Protein AF-A0A8X6JAI7-F1 (afdb_monomer_lite)

Sequence (128 aa):
MRALETLNVTTSNYAAMLYPVVEYCLPKEVLKAWDRQRLNRQVPEDLPLEKEKVLENLMTFLRHEVEGERHCTLAENGFGSRTKRTESHKKVQRDELTATTLVANTYVGKISCIFCDRPHSSQACQKM

Structure (mmCIF, N/CA/C/O backbone):
data_AF-A0A8X6JAI7-F1
#
_entry.id   AF-A0A8X6JAI7-F1
#
loop_
_atom_site.group_PDB
_atom_site.id
_atom_site.type_symbol
_atom_site.label_atom_id
_atom_site.label_alt_id
_atom_site.label_comp_id
_atom_site.label_asym_id
_atom_site.label_entity_id
_atom_site.label_seq_id
_atom_site.pdbx_PDB_ins_code
_atom_site.Cartn_x
_atom_site.Cartn_y
_atom_site.Cartn_z
_atom_site.occupancy
_atom_site.B_iso_or_equiv
_atom_site.auth_seq_id
_atom_site.auth_comp_id
_atom_site.auth_asym_id
_atom_site.auth_atom_id
_atom_site.pdbx_PDB_model_num
ATOM 1 N N . MET A 1 1 ? 19.298 -15.532 -8.553 1.00 59.47 1 MET A N 1
ATOM 2 C CA . MET A 1 1 ? 19.243 -14.993 -7.176 1.00 59.47 1 MET A CA 1
ATOM 3 C C . MET A 1 1 ? 20.576 -14.460 -6.643 1.00 59.47 1 MET A C 1
ATOM 5 O O . MET A 1 1 ? 20.523 -13.575 -5.803 1.00 59.47 1 MET A O 1
ATOM 9 N N . ARG A 1 2 ? 21.739 -14.832 -7.212 1.00 67.69 2 ARG A N 1
ATOM 10 C CA . ARG A 1 2 ? 23.075 -14.329 -6.802 1.00 67.69 2 ARG A CA 1
ATOM 11 C C . ARG A 1 2 ? 23.209 -12.801 -6.613 1.00 67.69 2 ARG A C 1
ATOM 13 O O . ARG A 1 2 ? 23.895 -12.354 -5.702 1.00 67.69 2 ARG A O 1
ATOM 20 N N . ALA A 1 3 ? 22.539 -11.987 -7.437 1.00 73.25 3 ALA A N 1
ATOM 21 C CA . ALA A 1 3 ? 22.578 -10.522 -7.309 1.00 73.25 3 ALA A CA 1
ATOM 22 C C . ALA A 1 3 ? 21.898 -10.001 -6.026 1.00 73.25 3 ALA A C 1
ATOM 24 O O . ALA A 1 3 ? 22.364 -9.035 -5.433 1.00 73.25 3 ALA A O 1
ATOM 25 N N . LEU A 1 4 ? 20.826 -10.656 -5.572 1.00 71.25 4 LEU A N 1
ATOM 26 C CA . LEU A 1 4 ? 20.097 -10.276 -4.356 1.00 71.25 4 LEU A CA 1
ATOM 27 C C . LEU A 1 4 ? 20.791 -10.789 -3.092 1.00 71.25 4 LEU A C 1
ATOM 29 O O . LEU A 1 4 ? 20.832 -10.088 -2.087 1.00 71.25 4 LEU A O 1
ATOM 33 N N . GLU A 1 5 ? 21.417 -11.963 -3.180 1.00 70.94 5 GLU A N 1
ATOM 34 C CA . GLU A 1 5 ? 22.298 -12.501 -2.136 1.00 70.94 5 GLU A CA 1
ATOM 35 C C . GLU A 1 5 ? 23.482 -11.553 -1.860 1.00 70.94 5 GLU A C 1
ATOM 37 O O . GLU A 1 5 ? 23.862 -11.362 -0.711 1.00 70.94 5 GLU A O 1
ATOM 42 N N . THR A 1 6 ? 24.000 -10.873 -2.892 1.00 79.50 6 THR A N 1
ATOM 43 C CA . THR A 1 6 ? 25.072 -9.861 -2.757 1.00 79.50 6 THR A CA 1
ATOM 44 C C . THR A 1 6 ? 24.613 -8.610 -1.994 1.00 79.50 6 THR A C 1
ATOM 46 O O . THR A 1 6 ? 25.409 -7.969 -1.315 1.00 79.50 6 THR A O 1
ATOM 49 N N . LEU A 1 7 ? 23.321 -8.274 -2.070 1.00 77.94 7 LEU A N 1
ATOM 50 C CA . LEU A 1 7 ? 22.696 -7.176 -1.322 1.00 77.94 7 LEU A CA 1
ATOM 51 C C . LEU A 1 7 ? 22.209 -7.616 0.071 1.00 77.94 7 LEU A C 1
ATOM 53 O O . LEU A 1 7 ? 21.475 -6.880 0.727 1.00 77.94 7 LEU A O 1
ATOM 57 N N . ASN A 1 8 ? 22.601 -8.814 0.521 1.00 76.94 8 ASN A N 1
ATOM 58 C CA . ASN A 1 8 ? 22.157 -9.423 1.774 1.00 76.94 8 ASN A CA 1
ATOM 59 C C . ASN A 1 8 ? 20.627 -9.616 1.862 1.00 76.94 8 ASN A C 1
ATOM 61 O O . ASN A 1 8 ? 20.059 -9.722 2.952 1.00 76.94 8 ASN A O 1
ATOM 65 N N . VAL A 1 9 ? 19.938 -9.673 0.716 1.00 75.94 9 VAL A N 1
ATOM 66 C CA . VAL A 1 9 ? 18.496 -9.923 0.662 1.00 75.94 9 VAL A CA 1
ATOM 67 C C . VAL A 1 9 ? 18.262 -11.430 0.699 1.00 75.94 9 VAL A C 1
ATOM 69 O O . VAL A 1 9 ? 18.450 -12.144 -0.289 1.00 75.94 9 VAL A O 1
ATOM 72 N N . THR A 1 10 ? 17.850 -11.910 1.868 1.00 81.00 10 THR A N 1
ATOM 73 C CA . THR A 1 10 ? 17.461 -13.302 2.106 1.00 81.00 10 THR A CA 1
ATOM 74 C C . THR A 1 10 ? 16.054 -13.589 1.580 1.00 81.00 10 THR A C 1
ATOM 76 O O . THR A 1 10 ? 15.244 -12.682 1.371 1.00 81.00 10 THR A O 1
ATOM 79 N N . THR A 1 11 ? 15.722 -14.874 1.432 1.00 76.06 11 THR A N 1
ATOM 80 C CA . THR A 1 11 ? 14.378 -15.339 1.047 1.00 76.06 11 THR A CA 1
ATOM 81 C C . THR A 1 11 ? 13.263 -14.823 1.953 1.00 76.06 11 THR A C 1
ATOM 83 O O . THR A 1 11 ? 12.158 -14.583 1.474 1.00 76.06 11 THR A O 1
ATOM 86 N N . SER A 1 12 ? 13.557 -14.570 3.231 1.00 79.94 12 SER A N 1
ATOM 87 C CA . SER A 1 12 ? 12.627 -13.952 4.184 1.00 79.94 12 SER A CA 1
ATOM 88 C C . SER A 1 12 ? 12.337 -12.472 3.903 1.00 79.94 12 SER A C 1
ATOM 90 O O . SER A 1 12 ? 11.307 -11.964 4.334 1.00 79.94 12 SER A O 1
ATOM 92 N N . ASN A 1 13 ? 13.224 -11.778 3.183 1.00 79.38 13 ASN A N 1
ATOM 93 C CA . ASN A 1 13 ? 13.204 -10.321 3.030 1.00 79.38 13 ASN A CA 1
ATOM 94 C C . ASN A 1 13 ? 12.841 -9.872 1.607 1.00 79.38 13 ASN A C 1
ATOM 96 O O . ASN A 1 13 ? 12.692 -8.673 1.370 1.00 79.38 13 ASN A O 1
ATOM 100 N N . TYR A 1 14 ? 12.649 -10.803 0.662 1.00 80.75 14 TYR A N 1
ATOM 101 C CA . TYR A 1 14 ? 12.261 -10.456 -0.711 1.00 80.75 14 TYR A CA 1
ATOM 102 C C . TYR A 1 14 ? 10.974 -9.642 -0.769 1.00 80.75 14 TYR A C 1
ATOM 104 O O . TYR A 1 14 ? 10.877 -8.728 -1.583 1.00 80.75 14 TYR A O 1
ATOM 112 N N . ALA A 1 15 ? 10.022 -9.918 0.122 1.00 81.44 15 ALA A N 1
ATOM 113 C CA . ALA A 1 15 ? 8.769 -9.181 0.177 1.00 81.44 15 ALA A CA 1
ATOM 114 C C . ALA A 1 15 ? 9.011 -7.674 0.378 1.00 81.44 15 ALA A C 1
ATOM 116 O O . ALA A 1 15 ? 8.495 -6.875 -0.393 1.00 81.44 15 ALA A O 1
ATOM 117 N N . ALA A 1 16 ? 9.878 -7.284 1.320 1.00 83.00 16 ALA A N 1
ATOM 118 C CA . ALA A 1 16 ? 10.186 -5.877 1.595 1.00 83.00 16 ALA A CA 1
ATOM 119 C C . ALA A 1 16 ? 10.791 -5.137 0.387 1.00 83.00 16 ALA A C 1
ATOM 121 O O . ALA A 1 16 ? 10.568 -3.942 0.226 1.00 83.00 16 ALA A O 1
ATOM 122 N N . MET A 1 17 ? 11.529 -5.841 -0.476 1.00 82.38 17 MET A N 1
ATOM 123 C CA . MET A 1 17 ? 12.110 -5.262 -1.691 1.00 82.38 17 MET A CA 1
ATOM 124 C C . MET A 1 17 ? 11.115 -5.223 -2.862 1.00 82.38 17 MET A C 1
ATOM 126 O O . MET A 1 17 ? 11.179 -4.329 -3.702 1.00 82.38 17 MET A O 1
ATOM 130 N N . LEU A 1 18 ? 10.209 -6.201 -2.933 1.00 84.25 18 LEU A N 1
ATOM 131 C CA . LEU A 1 18 ? 9.235 -6.330 -4.015 1.00 84.25 18 LEU A CA 1
ATOM 132 C C . LEU A 1 18 ? 7.982 -5.480 -3.785 1.00 84.25 18 LEU A C 1
ATOM 134 O O . LEU A 1 18 ? 7.417 -5.011 -4.768 1.00 84.25 18 LEU A O 1
ATOM 138 N N . TYR A 1 19 ? 7.570 -5.237 -2.534 1.00 85.81 19 TYR A N 1
ATOM 139 C CA . TYR A 1 19 ? 6.386 -4.426 -2.219 1.00 85.81 19 TYR A CA 1
ATOM 140 C C . TYR A 1 19 ? 6.410 -3.055 -2.905 1.00 85.81 19 TYR A C 1
ATOM 142 O O . TYR A 1 19 ? 5.472 -2.789 -3.650 1.00 85.81 19 TYR A O 1
ATOM 150 N N . PRO A 1 20 ? 7.491 -2.252 -2.819 1.00 84.50 20 PRO A N 1
ATOM 151 C CA . PRO A 1 20 ? 7.532 -0.952 -3.486 1.00 84.50 20 PRO A CA 1
ATOM 152 C C . PRO A 1 20 ? 7.379 -1.033 -5.013 1.00 84.50 20 PRO A C 1
ATOM 154 O O . PRO A 1 20 ? 6.846 -0.115 -5.627 1.00 84.50 20 PRO A O 1
ATOM 157 N N . VAL A 1 21 ? 7.846 -2.120 -5.641 1.00 85.69 21 VAL A N 1
ATOM 158 C CA . VAL A 1 21 ? 7.704 -2.344 -7.092 1.00 85.69 21 VAL A CA 1
ATOM 159 C C . VAL A 1 21 ? 6.267 -2.725 -7.432 1.00 85.69 21 VAL A C 1
ATOM 161 O O . VAL A 1 21 ? 5.682 -2.185 -8.365 1.00 85.69 21 VAL A O 1
ATOM 164 N N . VAL A 1 22 ? 5.697 -3.661 -6.675 1.00 87.31 22 VAL A N 1
ATOM 165 C CA . VAL A 1 22 ? 4.334 -4.154 -6.889 1.00 87.31 22 VAL A CA 1
ATOM 166 C C . VAL A 1 22 ? 3.325 -3.033 -6.659 1.00 87.31 22 VAL A C 1
ATOM 168 O O . VAL A 1 22 ? 2.463 -2.825 -7.504 1.00 87.31 22 VAL A O 1
ATOM 171 N N . GLU A 1 23 ? 3.467 -2.276 -5.573 1.00 86.31 23 GLU A N 1
ATOM 172 C CA . GLU A 1 23 ? 2.607 -1.138 -5.234 1.00 86.31 23 GLU A CA 1
ATOM 173 C C . GLU A 1 23 ? 2.678 -0.031 -6.291 1.00 86.31 23 GLU A C 1
ATOM 175 O O . GLU A 1 23 ? 1.648 0.537 -6.643 1.00 86.31 23 GLU A O 1
ATOM 180 N N . TYR A 1 24 ? 3.862 0.219 -6.861 1.00 84.69 24 TYR A N 1
ATOM 181 C CA . TYR A 1 24 ? 4.047 1.181 -7.951 1.00 84.69 24 TYR A CA 1
ATOM 182 C C . TYR A 1 24 ? 3.292 0.801 -9.232 1.00 84.69 24 TYR A C 1
ATOM 184 O O . TYR A 1 24 ? 2.796 1.662 -9.958 1.00 84.69 24 TYR A O 1
ATOM 192 N N . CYS A 1 25 ? 3.225 -0.493 -9.544 1.00 86.88 25 CYS A N 1
ATOM 193 C CA . CYS A 1 25 ? 2.582 -0.983 -10.761 1.00 86.88 25 CYS A CA 1
ATOM 194 C C . CYS A 1 25 ? 1.048 -1.019 -10.672 1.00 86.88 25 CYS A C 1
ATOM 196 O O . CYS A 1 25 ? 0.391 -1.290 -11.681 1.00 86.88 25 CYS A O 1
ATOM 198 N N . LEU A 1 26 ? 0.470 -0.778 -9.494 1.00 87.38 26 LEU A N 1
ATOM 199 C CA . LEU A 1 26 ? -0.973 -0.795 -9.297 1.00 87.38 26 LEU A CA 1
ATOM 200 C C . LEU A 1 26 ? -1.587 0.576 -9.631 1.00 87.38 26 LEU A C 1
ATOM 202 O O . LEU A 1 26 ? -1.053 1.610 -9.231 1.00 87.38 26 LEU A O 1
ATOM 206 N N . PRO A 1 27 ? -2.748 0.617 -10.312 1.00 88.50 27 PRO A N 1
ATOM 207 C CA . PRO A 1 27 ? -3.546 1.834 -10.407 1.00 88.50 27 PRO A CA 1
ATOM 208 C C . PRO A 1 27 ? -3.930 2.350 -9.015 1.00 88.50 27 PRO A C 1
ATOM 210 O O . PRO A 1 27 ? -4.179 1.555 -8.103 1.0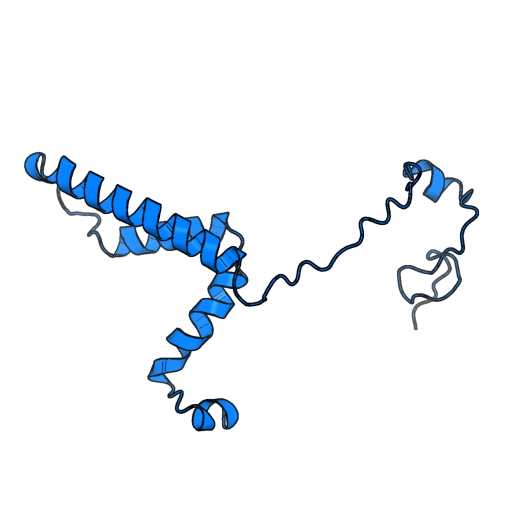0 88.50 27 PRO A O 1
ATOM 213 N N . LYS A 1 28 ? -4.046 3.674 -8.864 1.00 86.94 28 LYS A N 1
ATOM 214 C CA . LYS A 1 28 ? -4.350 4.340 -7.587 1.00 86.94 28 LYS A CA 1
ATOM 215 C C . LYS A 1 28 ? -5.570 3.746 -6.890 1.00 86.94 28 LYS A C 1
ATOM 217 O O . LYS A 1 28 ? -5.560 3.522 -5.685 1.00 86.94 28 LYS A O 1
ATOM 222 N N . GLU A 1 29 ? -6.625 3.478 -7.648 1.00 88.56 29 GLU A N 1
ATOM 223 C CA . GLU A 1 29 ? -7.890 2.956 -7.139 1.00 88.56 29 GLU A CA 1
ATOM 224 C C . GLU A 1 29 ? -7.717 1.543 -6.570 1.00 88.56 29 GLU A C 1
ATOM 226 O O . GLU A 1 29 ? -8.314 1.209 -5.545 1.00 88.56 29 GLU A O 1
ATOM 231 N N . VAL A 1 30 ? -6.861 0.734 -7.202 1.00 91.12 30 VAL A N 1
ATOM 232 C CA . VAL A 1 30 ? -6.548 -0.631 -6.766 1.00 91.12 30 VAL A CA 1
ATOM 233 C C . VAL A 1 30 ? -5.681 -0.602 -5.513 1.00 91.12 30 VAL A C 1
ATOM 235 O O . VAL A 1 30 ? -5.978 -1.316 -4.559 1.00 91.12 30 VAL A O 1
ATOM 238 N N . LEU A 1 31 ? -4.665 0.262 -5.475 1.00 89.62 31 LEU A N 1
ATOM 239 C CA . LEU A 1 31 ? -3.807 0.436 -4.303 1.00 89.62 31 LEU A CA 1
ATOM 240 C C . LEU A 1 31 ? -4.606 0.953 -3.093 1.00 89.62 31 LEU A C 1
ATOM 242 O O . LEU A 1 31 ? -4.486 0.431 -1.987 1.00 89.62 31 LEU A O 1
ATOM 246 N N . LYS A 1 32 ? -5.525 1.897 -3.322 1.00 88.81 32 LYS A N 1
ATOM 247 C CA . LYS A 1 32 ? -6.438 2.410 -2.294 1.00 88.81 32 LYS A CA 1
ATOM 248 C C . LYS A 1 32 ? -7.384 1.330 -1.758 1.00 88.81 32 LYS A C 1
ATOM 250 O O . LYS A 1 32 ? -7.623 1.256 -0.553 1.00 88.81 32 LYS A O 1
ATOM 255 N N . ALA A 1 33 ? -7.939 0.492 -2.635 1.00 89.25 33 ALA A N 1
ATOM 256 C CA . ALA A 1 33 ? -8.774 -0.634 -2.221 1.00 89.25 33 ALA A CA 1
ATOM 257 C C . ALA A 1 33 ? -7.968 -1.677 -1.431 1.00 89.25 33 ALA A C 1
ATOM 259 O O . ALA A 1 33 ? -8.447 -2.185 -0.418 1.00 89.25 33 ALA A O 1
ATOM 260 N N . TRP A 1 34 ? -6.734 -1.951 -1.858 1.00 87.38 34 TRP A N 1
ATOM 261 C CA . TRP A 1 34 ? -5.814 -2.862 -1.185 1.00 87.38 34 TRP A CA 1
ATOM 262 C C . TRP A 1 34 ? -5.498 -2.407 0.245 1.00 87.38 34 TRP A C 1
ATOM 264 O O . TRP A 1 34 ? -5.634 -3.192 1.184 1.00 87.38 34 TRP A O 1
ATOM 274 N N . ASP A 1 35 ? -5.154 -1.133 0.445 1.00 85.19 35 ASP A N 1
ATOM 275 C CA . ASP A 1 35 ? -4.862 -0.592 1.779 1.00 85.19 35 ASP A CA 1
ATOM 276 C C . ASP A 1 35 ? -6.086 -0.639 2.710 1.00 85.19 35 ASP A C 1
ATOM 278 O O . ASP A 1 35 ? -5.967 -1.005 3.881 1.00 85.19 35 ASP A O 1
ATOM 282 N N . ARG A 1 36 ? -7.291 -0.388 2.184 1.00 85.44 36 ARG A N 1
ATOM 283 C CA . ARG A 1 36 ? -8.545 -0.548 2.945 1.00 85.44 36 ARG A CA 1
ATOM 284 C C . ARG A 1 36 ? -8.839 -2.001 3.319 1.00 85.44 36 ARG A C 1
ATOM 286 O O . ARG A 1 36 ? -9.359 -2.266 4.398 1.00 85.44 36 ARG A O 1
ATOM 293 N N . GLN A 1 37 ? -8.496 -2.962 2.464 1.00 83.88 37 GLN A N 1
ATOM 294 C CA . GLN A 1 37 ? -8.654 -4.381 2.796 1.00 83.88 37 GLN A CA 1
ATOM 295 C C . GLN A 1 37 ? -7.677 -4.843 3.881 1.00 83.88 37 GLN A C 1
ATOM 297 O O . GLN A 1 37 ? -8.033 -5.683 4.708 1.00 83.88 37 GLN A O 1
ATOM 302 N N . ARG A 1 38 ? -6.458 -4.293 3.917 1.00 79.75 38 ARG A N 1
ATOM 303 C CA . ARG A 1 38 ? -5.474 -4.606 4.966 1.00 79.75 38 ARG A CA 1
ATOM 304 C C . ARG A 1 38 ? -5.951 -4.172 6.349 1.00 79.75 38 ARG A C 1
ATOM 306 O O . ARG A 1 38 ? -5.802 -4.947 7.291 1.00 79.75 38 ARG A O 1
ATOM 313 N N . LEU A 1 39 ? -6.578 -3.000 6.439 1.00 73.00 39 LEU A N 1
ATOM 314 C CA . LEU A 1 39 ? -7.263 -2.529 7.646 1.00 73.00 39 LEU A CA 1
ATOM 315 C C . LEU A 1 39 ? -8.358 -3.483 8.106 1.00 73.00 39 LEU A C 1
ATOM 317 O O . LEU A 1 39 ? -8.382 -3.901 9.260 1.00 73.00 39 LEU A O 1
ATOM 321 N N . ASN A 1 40 ? -9.251 -3.852 7.186 1.00 71.12 40 ASN A N 1
ATOM 322 C CA . ASN A 1 40 ? -10.382 -4.716 7.507 1.00 71.12 40 ASN A CA 1
ATOM 323 C C . ASN A 1 40 ? -9.932 -6.111 7.954 1.00 71.12 40 ASN A C 1
ATOM 325 O O . ASN A 1 40 ? -10.625 -6.746 8.729 1.00 71.12 40 ASN A O 1
ATOM 329 N N . ARG A 1 41 ? -8.754 -6.585 7.527 1.00 69.12 41 ARG A N 1
ATOM 330 C CA . ARG A 1 41 ? -8.176 -7.844 8.024 1.00 69.12 41 ARG A CA 1
ATOM 331 C C . ARG A 1 41 ? -7.665 -7.741 9.468 1.00 69.12 41 ARG A C 1
ATOM 333 O O . ARG A 1 41 ? -7.569 -8.755 10.151 1.00 69.12 41 ARG A O 1
ATOM 340 N N . GLN A 1 42 ? -7.276 -6.549 9.914 1.00 65.75 42 GLN A N 1
ATOM 341 C CA . GLN A 1 42 ? -6.746 -6.319 11.264 1.00 65.75 42 GLN A CA 1
ATOM 342 C C . GLN A 1 42 ? -7.860 -6.135 12.299 1.00 65.75 42 GLN A C 1
ATOM 344 O O . GLN A 1 42 ? -7.628 -6.350 13.487 1.00 65.75 42 GLN A O 1
ATOM 349 N N . VAL A 1 43 ? -9.063 -5.772 11.851 1.00 66.00 43 VAL A N 1
ATOM 350 C CA . VAL A 1 43 ? -10.260 -5.673 12.686 1.00 66.00 43 VAL A CA 1
ATOM 351 C C . VAL A 1 43 ? -11.056 -6.977 12.549 1.00 66.00 43 VAL A C 1
ATOM 353 O O . VAL A 1 43 ? -11.464 -7.309 11.442 1.00 66.00 43 VAL A O 1
ATOM 356 N N . PRO A 1 44 ? -11.288 -7.743 13.629 1.00 66.31 44 PRO A N 1
ATOM 357 C CA . PRO A 1 44 ? -12.163 -8.911 13.569 1.00 66.31 44 PRO A CA 1
ATOM 358 C C . PRO A 1 44 ? -13.563 -8.492 13.100 1.00 66.31 44 PRO A C 1
ATOM 360 O O . PRO A 1 44 ? -14.146 -7.588 13.698 1.00 66.31 44 PRO A O 1
ATOM 363 N N . GLU A 1 45 ? -14.104 -9.142 12.062 1.00 63.81 45 GLU A N 1
ATOM 364 C CA . GLU A 1 45 ? -15.438 -8.828 11.508 1.00 63.81 45 GLU A CA 1
ATOM 365 C C . GLU A 1 45 ? -16.553 -8.908 12.565 1.00 63.81 45 GLU A C 1
ATOM 367 O O . GLU A 1 45 ? -17.528 -8.164 12.492 1.00 63.81 45 GLU A O 1
ATOM 372 N N . ASP A 1 46 ? -16.366 -9.752 13.583 1.00 62.50 46 ASP A N 1
ATOM 373 C CA . ASP A 1 46 ? -17.344 -10.018 14.640 1.00 62.50 46 ASP A CA 1
ATOM 374 C C . ASP A 1 46 ? -17.147 -9.175 15.910 1.00 62.50 46 ASP A C 1
ATOM 376 O O . ASP A 1 46 ? -17.803 -9.434 16.921 1.00 62.50 46 ASP A O 1
ATOM 380 N N . LEU A 1 47 ? -16.240 -8.187 15.918 1.00 63.31 47 LEU A N 1
ATOM 381 C CA . LEU A 1 47 ? -16.067 -7.358 17.110 1.00 63.31 47 LEU A CA 1
ATOM 382 C C . LEU A 1 47 ? -17.302 -6.454 17.273 1.00 63.31 47 LEU A C 1
ATOM 384 O O . LEU A 1 47 ? -17.552 -5.609 16.406 1.00 63.31 47 LEU A O 1
ATOM 388 N N . PRO A 1 48 ? -18.079 -6.582 18.370 1.0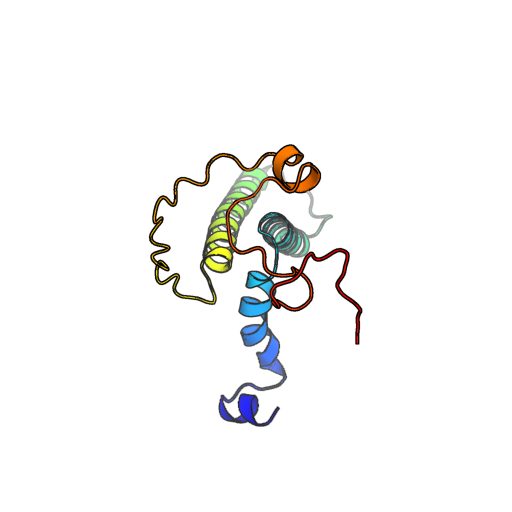0 63.91 48 PRO A N 1
ATOM 389 C CA . PRO A 1 48 ? -19.204 -5.696 18.609 1.00 63.91 48 PRO A CA 1
ATOM 390 C C . PRO A 1 48 ? -18.697 -4.259 18.595 1.00 63.91 48 PRO A C 1
ATOM 392 O O . PRO A 1 48 ? -17.714 -3.939 19.267 1.00 63.91 48 PRO A O 1
ATOM 395 N N . LEU A 1 49 ? -19.362 -3.391 17.831 1.00 64.88 49 LEU A N 1
ATOM 396 C CA . LEU A 1 49 ? -19.090 -1.961 17.865 1.00 64.88 49 LEU A CA 1
ATOM 397 C C . LEU A 1 49 ? -19.520 -1.448 19.249 1.00 64.88 49 LEU A C 1
ATOM 399 O O . LEU A 1 49 ? -20.658 -1.019 19.451 1.00 64.88 49 LEU A O 1
ATOM 403 N N . GLU A 1 50 ? -18.638 -1.573 20.239 1.00 71.19 50 GLU A N 1
ATOM 404 C CA . GLU A 1 50 ? -18.871 -1.029 21.569 1.00 71.19 50 GLU A CA 1
ATOM 405 C C . GLU A 1 50 ? -19.078 0.472 21.402 1.00 71.19 50 GLU A C 1
ATOM 407 O O . GLU A 1 50 ? -18.190 1.182 20.926 1.00 71.19 50 GLU A O 1
ATOM 412 N N . LYS A 1 51 ? -20.275 0.959 21.751 1.00 69.19 51 LYS A N 1
ATOM 413 C CA . LYS A 1 51 ? -20.674 2.365 21.559 1.00 69.19 51 LYS A CA 1
ATOM 414 C C . LYS A 1 51 ? -19.666 3.346 22.168 1.00 69.19 51 LYS A C 1
ATOM 416 O O . LYS A 1 51 ? -19.497 4.444 21.651 1.00 69.19 51 LYS A O 1
ATOM 421 N N . GLU A 1 52 ? -18.976 2.918 23.221 1.00 74.81 52 GLU A N 1
ATOM 422 C CA . GLU A 1 52 ? -17.934 3.664 23.930 1.00 74.81 52 GLU A CA 1
ATOM 423 C C . GLU A 1 52 ? -16.645 3.832 23.106 1.00 74.81 52 GLU A C 1
ATOM 425 O O . GLU A 1 52 ? -15.977 4.854 23.219 1.00 74.81 52 GLU A O 1
ATOM 430 N N . LYS A 1 53 ? -16.334 2.889 22.207 1.00 79.88 53 LYS A N 1
ATOM 431 C CA . LYS A 1 53 ? -15.119 2.882 21.372 1.00 79.88 53 LYS A CA 1
ATOM 432 C C . LYS A 1 53 ? -15.344 3.388 19.950 1.00 79.88 53 LYS A C 1
ATOM 434 O O . LYS A 1 53 ? -14.409 3.443 19.159 1.00 79.88 53 LYS A O 1
ATOM 439 N N . VAL A 1 54 ? -16.567 3.791 19.596 1.00 84.50 54 VAL A N 1
ATOM 440 C CA . VAL A 1 54 ? -16.893 4.261 18.235 1.00 84.50 54 VAL A CA 1
ATOM 441 C C . VAL A 1 54 ? -16.029 5.452 17.827 1.00 84.50 54 VAL A C 1
ATOM 443 O O . VAL A 1 54 ? -15.547 5.499 16.698 1.00 84.50 54 VAL A O 1
ATOM 446 N N . LEU A 1 55 ? -15.796 6.397 18.743 1.00 87.50 55 LEU A N 1
ATOM 447 C CA . LEU A 1 55 ? -14.942 7.552 18.470 1.00 87.50 55 LEU A CA 1
ATOM 448 C C . LEU A 1 55 ? -13.483 7.135 18.250 1.00 87.50 55 LEU A C 1
ATOM 450 O O . LEU A 1 55 ? -12.846 7.616 17.317 1.00 87.50 55 LEU A O 1
ATOM 454 N N . GLU A 1 56 ? -12.965 6.228 19.077 1.00 87.00 56 GLU A N 1
ATOM 455 C CA . GLU A 1 56 ? -11.603 5.705 18.942 1.00 87.00 56 GLU A CA 1
ATOM 456 C C . GLU A 1 56 ? -11.432 4.964 17.612 1.00 87.00 56 GLU A C 1
ATOM 458 O O . GLU A 1 56 ? -10.486 5.241 16.877 1.00 87.00 56 GLU A O 1
ATOM 463 N N . ASN A 1 57 ? -12.400 4.120 17.246 1.00 83.50 57 ASN A N 1
ATOM 464 C CA . ASN A 1 57 ? -12.437 3.397 15.974 1.00 83.50 57 ASN A CA 1
ATOM 465 C C . ASN A 1 57 ? -12.510 4.342 14.765 1.00 83.50 57 ASN A C 1
ATOM 467 O O . ASN A 1 57 ? -11.876 4.107 13.738 1.00 83.50 57 ASN A O 1
ATOM 471 N N . LEU A 1 58 ? -13.265 5.437 14.873 1.00 87.38 58 LEU A N 1
ATOM 472 C CA . LEU A 1 58 ? -13.319 6.444 13.817 1.00 87.38 58 LEU A CA 1
ATOM 473 C C . LEU A 1 58 ? -11.979 7.182 13.689 1.00 87.38 58 LEU A C 1
ATOM 475 O O . LEU A 1 58 ? -11.505 7.420 12.580 1.00 87.38 58 LEU A O 1
ATOM 479 N N . MET A 1 59 ? -11.343 7.523 14.811 1.00 91.00 59 MET A N 1
ATOM 480 C CA . MET A 1 59 ? -10.046 8.204 14.816 1.00 91.00 59 MET A CA 1
ATOM 481 C C . MET A 1 59 ? -8.922 7.315 14.274 1.00 91.00 59 MET A C 1
ATOM 483 O O . MET A 1 59 ? -8.042 7.810 13.564 1.00 91.00 59 MET A O 1
ATOM 487 N N . THR A 1 60 ? -8.940 6.012 14.564 1.00 87.12 60 THR A N 1
ATOM 488 C CA . THR A 1 60 ? -7.986 5.053 13.985 1.00 87.12 60 THR A CA 1
ATOM 489 C C . THR A 1 60 ? -8.218 4.874 12.488 1.00 87.12 60 THR A C 1
ATOM 491 O O . THR A 1 60 ? -7.252 4.937 11.725 1.00 87.12 60 THR A O 1
ATOM 494 N N . PHE A 1 61 ? -9.476 4.762 12.050 1.00 86.94 61 PHE A N 1
ATOM 495 C CA . PHE A 1 61 ? -9.829 4.728 10.630 1.00 86.94 61 PHE A CA 1
ATOM 496 C C . PHE A 1 61 ? -9.330 5.973 9.887 1.00 86.94 61 PHE A C 1
ATOM 498 O O . PHE A 1 61 ? -8.642 5.852 8.877 1.00 86.94 61 PHE A O 1
ATOM 505 N N . LEU A 1 62 ? -9.619 7.173 10.404 1.00 90.88 62 LEU A N 1
ATOM 506 C CA . LEU A 1 62 ? -9.202 8.432 9.778 1.00 90.88 62 LEU A CA 1
ATOM 507 C C . LEU A 1 62 ? -7.681 8.546 9.679 1.00 90.88 62 LEU A C 1
ATOM 509 O O . LEU A 1 62 ? -7.164 8.946 8.638 1.00 90.88 62 LEU A O 1
ATOM 513 N N . ARG A 1 63 ? -6.957 8.170 10.740 1.00 90.44 63 ARG A N 1
ATOM 514 C CA . ARG A 1 63 ? -5.489 8.151 10.730 1.00 90.44 63 ARG A CA 1
ATOM 515 C C . ARG A 1 63 ? -4.964 7.273 9.600 1.00 90.44 63 ARG A C 1
ATOM 517 O O . ARG A 1 63 ? -4.087 7.710 8.858 1.00 90.44 63 ARG A O 1
ATOM 524 N N . HIS A 1 64 ? -5.514 6.072 9.454 1.00 87.69 64 HIS A N 1
ATOM 525 C CA . HIS A 1 64 ? -5.076 5.162 8.410 1.00 87.69 64 HIS A CA 1
ATOM 526 C C . HIS A 1 64 ? -5.517 5.607 7.012 1.00 87.69 64 HIS A C 1
ATOM 528 O O . HIS A 1 64 ? -4.756 5.438 6.070 1.00 87.69 64 HIS A O 1
ATOM 534 N N . GLU A 1 65 ? -6.704 6.190 6.826 1.00 88.25 65 GLU A N 1
ATOM 535 C CA . GLU A 1 65 ? -7.103 6.711 5.508 1.00 88.25 65 GLU A CA 1
ATOM 536 C C . GLU A 1 65 ? -6.145 7.832 5.060 1.00 88.25 65 GLU A C 1
ATOM 538 O O . GLU A 1 65 ? -5.712 7.844 3.908 1.00 88.25 65 GLU A O 1
ATOM 543 N N . VAL A 1 66 ? -5.724 8.712 5.979 1.00 90.88 66 VAL A N 1
ATOM 544 C CA . VAL A 1 66 ? -4.711 9.749 5.702 1.00 90.88 66 VAL A CA 1
ATOM 545 C C . VAL A 1 66 ? -3.344 9.133 5.390 1.00 90.88 66 VAL A C 1
ATOM 547 O O . VAL A 1 66 ? -2.665 9.563 4.458 1.00 90.88 66 VAL A O 1
ATOM 550 N N . GLU A 1 67 ? -2.915 8.127 6.151 1.00 90.06 67 GLU A N 1
ATOM 551 C CA . GLU A 1 67 ? -1.643 7.439 5.912 1.00 90.06 67 GLU A CA 1
ATOM 552 C C . GLU A 1 67 ? -1.648 6.656 4.589 1.00 90.06 67 GLU A C 1
ATOM 554 O O . GLU A 1 67 ? -0.687 6.741 3.828 1.00 90.06 67 GLU A O 1
ATOM 559 N N . GLY A 1 68 ? -2.758 5.998 4.253 1.00 86.94 68 GLY A N 1
ATOM 560 C CA . GLY A 1 68 ? -2.979 5.312 2.980 1.00 86.94 68 GLY A CA 1
ATOM 561 C C . GLY A 1 68 ? -2.985 6.265 1.784 1.00 86.94 68 GLY A C 1
ATOM 562 O O . GLY A 1 68 ? -2.455 5.940 0.725 1.00 86.94 68 GLY A O 1
ATOM 563 N N . GLU A 1 69 ? -3.498 7.489 1.935 1.00 87.56 69 GLU A N 1
ATOM 564 C CA . GLU A 1 69 ? -3.392 8.511 0.886 1.00 87.56 69 GLU A CA 1
ATOM 565 C C . GLU A 1 69 ? -1.941 8.979 0.685 1.00 87.56 69 GLU A C 1
ATOM 567 O O . GLU A 1 69 ? -1.467 9.122 -0.450 1.00 87.56 69 GLU A O 1
ATOM 572 N N . ARG A 1 70 ? -1.187 9.149 1.777 1.00 85.31 70 ARG A N 1
ATOM 573 C CA . ARG A 1 70 ? 0.258 9.423 1.706 1.00 85.31 70 ARG A CA 1
ATOM 574 C C . ARG A 1 70 ? 1.020 8.261 1.065 1.00 85.31 70 ARG A C 1
ATOM 576 O O . ARG A 1 70 ? 1.945 8.492 0.294 1.00 85.31 70 ARG A O 1
ATOM 583 N N . HIS A 1 71 ? 0.608 7.031 1.342 1.00 85.12 71 HIS A N 1
ATOM 584 C CA . HIS A 1 71 ? 1.171 5.830 0.743 1.00 85.12 71 HIS A CA 1
ATOM 585 C C . HIS A 1 71 ? 0.897 5.769 -0.767 1.00 85.12 71 HIS A C 1
ATOM 587 O O . HIS A 1 71 ? 1.830 5.639 -1.555 1.00 85.12 71 HIS A O 1
ATOM 593 N N . CYS A 1 72 ? -0.350 6.003 -1.189 1.00 86.00 72 CYS A N 1
ATOM 594 C CA . CYS A 1 72 ? -0.731 6.059 -2.602 1.00 86.00 72 CYS A CA 1
ATOM 595 C C . CYS A 1 72 ? 0.027 7.151 -3.364 1.00 86.00 72 CYS A C 1
ATOM 597 O O . CYS A 1 72 ? 0.506 6.916 -4.468 1.00 86.00 72 CYS A O 1
ATOM 599 N N . THR A 1 73 ? 0.168 8.342 -2.780 1.00 85.81 73 THR A N 1
ATOM 600 C CA . THR A 1 73 ? 0.914 9.440 -3.417 1.00 85.81 73 THR A CA 1
ATOM 601 C C . THR A 1 73 ? 2.412 9.154 -3.499 1.00 85.81 73 THR A C 1
ATOM 603 O O . THR A 1 73 ? 3.053 9.539 -4.477 1.00 85.81 73 THR A O 1
ATOM 606 N N . LEU A 1 74 ? 2.989 8.463 -2.511 1.00 85.31 74 LEU A N 1
ATOM 607 C CA . LEU A 1 74 ? 4.376 8.006 -2.563 1.00 85.31 74 LEU A CA 1
ATOM 608 C C . LEU A 1 74 ? 4.574 6.925 -3.628 1.00 85.31 74 LEU A C 1
ATOM 610 O O . LEU A 1 74 ? 5.544 7.010 -4.375 1.00 85.31 74 LEU A O 1
ATOM 614 N N . ALA A 1 75 ? 3.656 5.961 -3.732 1.00 85.06 75 ALA A N 1
ATOM 615 C CA . ALA A 1 75 ? 3.671 4.950 -4.782 1.00 85.06 75 ALA A CA 1
ATOM 616 C C . ALA A 1 75 ? 3.538 5.609 -6.162 1.00 85.06 75 ALA A C 1
ATOM 618 O O . ALA A 1 75 ? 4.410 5.436 -6.992 1.00 85.06 75 ALA A O 1
ATOM 619 N N . GLU A 1 76 ? 2.570 6.496 -6.398 1.00 80.50 76 GLU A N 1
ATOM 620 C CA . GLU A 1 76 ? 2.443 7.221 -7.679 1.00 80.50 76 GLU A CA 1
ATOM 621 C C . GLU A 1 76 ? 3.698 8.034 -8.057 1.00 80.50 76 GLU A C 1
ATOM 623 O O . GLU A 1 76 ? 3.990 8.257 -9.237 1.00 80.50 76 GLU A O 1
ATOM 628 N N . ASN A 1 77 ? 4.446 8.511 -7.062 1.00 78.88 77 ASN A N 1
ATOM 629 C CA . ASN A 1 77 ? 5.662 9.304 -7.246 1.00 78.88 77 ASN A CA 1
ATOM 630 C C . ASN A 1 77 ? 6.960 8.479 -7.134 1.00 78.88 77 ASN A C 1
ATOM 632 O O . ASN A 1 77 ? 8.044 9.044 -7.287 1.00 78.88 77 ASN A O 1
ATOM 636 N N . GLY A 1 78 ? 6.855 7.174 -6.873 1.00 68.94 78 GLY A N 1
ATOM 637 C CA . GLY A 1 78 ? 7.957 6.257 -6.583 1.00 68.94 78 GLY A CA 1
ATOM 638 C C . GLY A 1 78 ? 8.629 5.677 -7.830 1.00 68.94 78 GLY A C 1
ATOM 639 O O . GLY A 1 78 ? 8.200 5.902 -8.949 1.00 68.94 78 GLY A O 1
ATOM 640 N N . PHE A 1 79 ? 9.744 4.969 -7.653 1.00 60.16 79 PHE A N 1
ATOM 641 C CA . PHE A 1 79 ? 10.571 4.320 -8.696 1.00 60.16 79 PHE A CA 1
ATOM 642 C C . PHE A 1 79 ? 11.196 5.166 -9.815 1.00 60.16 79 PHE A C 1
ATOM 644 O O . PHE A 1 79 ? 12.067 4.681 -10.538 1.00 60.16 79 PHE A O 1
ATOM 651 N N . GLY A 1 80 ? 10.879 6.448 -9.909 1.00 55.09 80 GLY A N 1
ATOM 652 C CA . GLY A 1 80 ? 11.610 7.373 -10.753 1.00 55.09 80 GLY A CA 1
ATOM 653 C C . GLY A 1 80 ? 11.545 8.754 -10.152 1.00 55.09 80 GLY A C 1
ATOM 654 O O . GLY A 1 80 ? 10.460 9.287 -9.937 1.00 55.09 80 GLY A O 1
ATOM 655 N N . SER A 1 81 ? 12.707 9.389 -9.971 1.00 50.69 81 SER A N 1
ATOM 656 C CA . SER A 1 81 ? 12.739 10.836 -10.110 1.00 50.69 81 SER A CA 1
ATOM 657 C C . SER A 1 81 ? 12.059 11.103 -11.445 1.00 50.69 81 SER A C 1
ATOM 659 O O . SER A 1 81 ? 12.631 10.842 -12.510 1.00 50.69 81 SER A O 1
ATOM 661 N N . ARG A 1 82 ? 10.829 11.624 -11.403 1.00 55.59 82 ARG A N 1
ATOM 662 C CA . ARG A 1 82 ? 10.413 12.570 -12.416 1.00 55.59 82 ARG A CA 1
ATOM 663 C C . ARG A 1 82 ? 11.424 13.709 -12.277 1.00 55.59 82 ARG A C 1
ATOM 665 O O . ARG A 1 82 ? 11.107 14.794 -11.800 1.00 55.59 82 ARG A O 1
ATOM 672 N N . THR A 1 83 ? 12.636 13.501 -12.820 1.00 47.75 83 THR A N 1
ATOM 673 C CA . THR A 1 83 ? 13.143 14.458 -13.779 1.00 47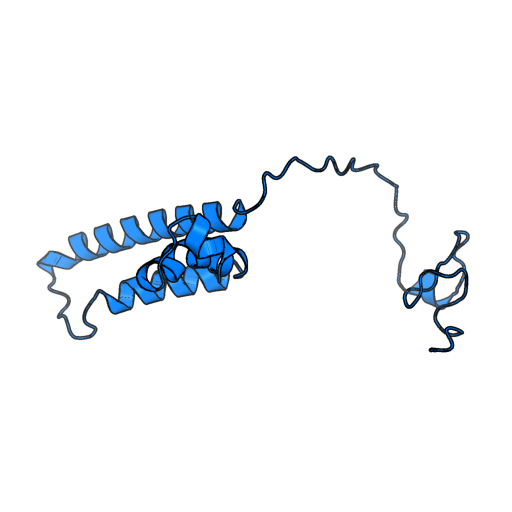.75 83 THR A CA 1
ATOM 674 C C . THR A 1 83 ? 11.888 14.771 -14.540 1.00 47.75 83 THR A C 1
ATOM 676 O O . THR A 1 83 ? 11.243 13.898 -15.132 1.00 47.75 83 THR A O 1
ATOM 679 N N . LYS A 1 84 ? 11.410 15.993 -14.344 1.00 49.19 84 LYS A N 1
ATOM 680 C CA . LYS A 1 84 ? 10.630 16.616 -15.371 1.00 49.19 84 LYS A CA 1
ATOM 681 C C . LYS A 1 84 ? 11.486 16.294 -16.585 1.00 49.19 84 LYS A C 1
ATOM 683 O O . LYS A 1 84 ? 12.520 16.921 -16.800 1.00 49.19 84 LYS A O 1
ATOM 688 N N . ARG A 1 85 ? 11.106 15.258 -17.343 1.00 47.16 85 ARG A N 1
ATOM 689 C CA . ARG A 1 85 ? 11.180 15.371 -18.768 1.00 47.16 85 ARG A CA 1
ATOM 690 C C . ARG A 1 85 ? 10.429 16.670 -18.900 1.00 47.16 85 ARG A C 1
ATOM 692 O O . ARG A 1 85 ? 9.211 16.734 -18.801 1.00 47.16 85 ARG A O 1
ATOM 699 N N . THR A 1 86 ? 11.196 17.734 -19.014 1.00 44.56 86 THR A N 1
ATOM 700 C CA . THR A 1 86 ? 10.921 18.695 -20.026 1.00 44.56 86 THR A CA 1
ATOM 701 C C . THR A 1 86 ? 10.789 17.856 -21.314 1.00 44.56 86 THR A C 1
ATOM 703 O O . THR A 1 86 ? 11.574 17.950 -22.248 1.00 44.56 86 THR A O 1
ATOM 706 N N . GLU A 1 87 ? 9.670 17.130 -21.448 1.00 44.91 87 GLU A N 1
ATOM 707 C CA . GLU A 1 87 ? 8.658 17.551 -22.381 1.00 44.91 87 GLU A CA 1
ATOM 708 C C . GLU A 1 87 ? 8.584 19.068 -22.207 1.00 44.91 87 GLU A C 1
ATOM 710 O O . GLU A 1 87 ? 7.763 19.658 -21.514 1.00 44.91 87 GLU A O 1
ATOM 715 N N . SER A 1 88 ? 9.567 19.726 -22.823 1.00 44.53 88 SER A N 1
ATOM 716 C CA . SER A 1 88 ? 9.271 20.692 -23.827 1.00 44.53 88 SER A CA 1
ATOM 717 C C . SER A 1 88 ? 7.978 20.202 -24.463 1.00 44.53 88 SER A C 1
ATOM 719 O O . SER A 1 88 ? 7.955 19.460 -25.439 1.00 44.53 88 SER A O 1
ATOM 721 N N . HIS A 1 89 ? 6.871 20.654 -23.884 1.00 47.41 89 HIS A N 1
ATOM 722 C CA . HIS A 1 89 ? 5.795 21.212 -24.650 1.00 47.41 89 HIS A CA 1
ATOM 723 C C . HIS A 1 89 ? 6.450 22.256 -25.568 1.00 47.41 89 HIS A C 1
ATOM 725 O O . HIS A 1 89 ? 6.257 23.460 -25.433 1.00 47.41 89 HIS A O 1
ATOM 731 N N . LYS A 1 90 ? 7.232 21.794 -26.559 1.00 46.16 90 LYS A N 1
ATOM 732 C CA . LYS A 1 90 ? 7.089 22.312 -27.892 1.00 46.16 90 LYS A CA 1
ATOM 733 C C . LYS A 1 90 ? 5.600 22.138 -28.098 1.00 46.16 90 LYS A C 1
ATOM 735 O O . LYS A 1 90 ? 5.120 21.025 -28.307 1.00 46.16 90 LYS A O 1
ATOM 740 N N . LYS A 1 91 ? 4.866 23.237 -27.925 1.00 42.44 91 LYS A N 1
ATOM 741 C CA . LYS A 1 91 ? 3.635 23.467 -28.655 1.00 42.44 91 LYS A CA 1
ATOM 742 C C . LYS A 1 91 ? 4.014 23.298 -30.124 1.00 42.44 91 LYS A C 1
ATOM 744 O O . LYS A 1 91 ? 4.238 24.265 -30.837 1.00 42.44 91 LYS A O 1
ATOM 749 N N . VAL A 1 92 ? 4.173 22.055 -30.564 1.00 47.53 92 VAL A N 1
ATOM 750 C CA . VAL A 1 92 ? 3.809 21.706 -31.914 1.00 47.53 92 VAL A CA 1
ATOM 751 C C . VAL A 1 92 ? 2.322 21.969 -31.863 1.00 47.53 92 VAL A C 1
ATOM 753 O O . VAL A 1 92 ? 1.597 21.271 -31.153 1.00 47.53 92 VAL A O 1
ATOM 756 N N . GLN A 1 93 ? 1.913 23.078 -32.472 1.00 48.59 93 GLN A N 1
ATOM 757 C CA . GLN A 1 93 ? 0.546 23.231 -32.925 1.00 48.59 93 GLN A CA 1
ATOM 758 C C . GLN A 1 93 ? 0.279 21.972 -33.749 1.00 48.59 93 GLN A C 1
ATOM 760 O O . GLN A 1 93 ? 0.714 21.850 -34.889 1.00 4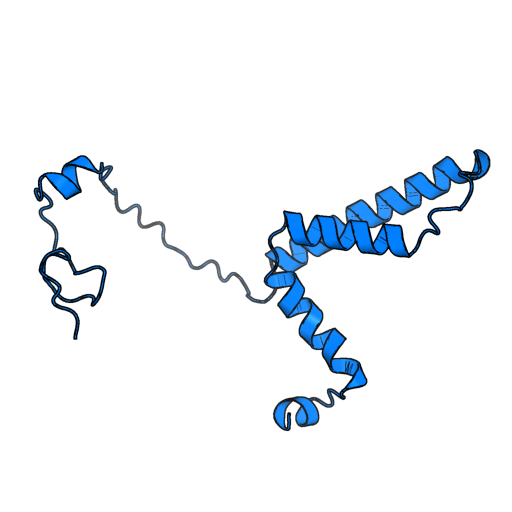8.59 93 GLN A O 1
ATOM 765 N N . ARG A 1 94 ? -0.265 20.943 -33.099 1.00 47.44 94 ARG A N 1
ATOM 766 C CA . ARG A 1 94 ? -0.919 19.864 -33.804 1.00 47.44 94 ARG A CA 1
ATOM 767 C C . ARG A 1 94 ? -2.235 20.494 -34.174 1.00 47.44 94 ARG A C 1
ATOM 769 O O . ARG A 1 94 ? -3.125 20.570 -33.331 1.00 47.44 94 ARG A O 1
ATOM 776 N N . ASP A 1 95 ? -2.292 21.006 -35.397 1.00 52.84 95 ASP A N 1
ATOM 777 C CA . ASP A 1 95 ? -3.561 21.137 -36.088 1.00 52.84 95 ASP A CA 1
ATOM 778 C C . ASP A 1 95 ? -4.343 19.857 -35.805 1.00 52.84 95 ASP A C 1
ATOM 780 O O . ASP A 1 95 ? -3.802 18.749 -35.879 1.00 52.84 95 ASP A O 1
ATOM 784 N N . GLU A 1 96 ? -5.558 20.040 -35.317 1.00 47.84 96 GLU A N 1
ATOM 785 C CA . GLU A 1 96 ? -6.428 19.004 -34.796 1.00 47.84 96 GLU A CA 1
ATOM 786 C C . GLU A 1 96 ? -6.636 17.930 -35.876 1.00 47.84 96 GLU A C 1
ATOM 788 O O . GLU A 1 96 ? -7.430 18.084 -36.802 1.00 47.84 96 GLU A O 1
ATOM 793 N N . LEU A 1 97 ? -5.851 16.850 -35.813 1.00 58.97 97 LEU A N 1
ATOM 794 C CA . LEU A 1 97 ? -5.924 15.750 -36.771 1.00 58.97 97 LEU A CA 1
ATOM 795 C C . LEU A 1 97 ? -7.198 14.952 -36.480 1.00 58.97 97 LEU A C 1
ATOM 797 O O . LEU A 1 97 ? -7.202 14.005 -35.695 1.00 58.97 97 LEU A O 1
ATOM 801 N N . THR A 1 98 ? -8.302 15.354 -37.102 1.00 62.00 98 THR A N 1
ATOM 802 C CA . THR A 1 98 ? -9.563 14.607 -37.081 1.00 62.00 98 THR A CA 1
ATOM 803 C C . THR A 1 98 ? -9.406 13.305 -37.870 1.00 62.00 98 THR A C 1
ATOM 805 O O . THR A 1 98 ? -8.723 13.286 -38.896 1.00 62.00 98 THR A O 1
ATOM 808 N N . ALA A 1 99 ? -10.085 12.226 -37.459 1.00 65.56 99 ALA A N 1
ATOM 809 C CA . ALA A 1 99 ? -10.077 10.921 -38.142 1.00 65.56 99 ALA A CA 1
ATOM 810 C C . ALA A 1 99 ? -10.345 11.009 -39.662 1.00 65.56 99 ALA A C 1
ATOM 812 O O . ALA A 1 99 ? -9.858 10.189 -40.438 1.00 65.56 99 ALA A O 1
ATOM 813 N N . THR A 1 100 ? -11.043 12.052 -40.109 1.00 59.72 100 THR A N 1
ATOM 814 C CA . THR A 1 100 ? -11.287 12.380 -41.517 1.00 59.72 100 THR A CA 1
ATOM 815 C C . THR A 1 100 ? -10.005 12.612 -42.325 1.00 59.72 100 THR A C 1
ATOM 817 O O . THR A 1 100 ? -9.941 12.210 -43.483 1.00 59.72 100 THR A O 1
ATOM 820 N N . THR A 1 101 ? -8.960 13.200 -41.731 1.00 62.00 101 THR A N 1
ATOM 821 C CA . THR A 1 101 ? -7.664 13.419 -42.411 1.00 62.00 101 THR A CA 1
ATOM 822 C C . THR A 1 101 ? -6.895 12.117 -42.640 1.00 62.00 101 THR A C 1
ATOM 824 O O . THR A 1 101 ? -6.198 11.986 -43.646 1.00 62.00 101 THR A O 1
ATOM 827 N N . LEU A 1 102 ? -7.080 11.122 -41.765 1.00 59.91 102 LEU A N 1
ATOM 828 C CA . LEU A 1 102 ? -6.521 9.777 -41.930 1.00 59.91 102 LEU A CA 1
ATOM 829 C C . LEU A 1 102 ? -7.223 9.008 -43.057 1.00 59.91 102 LEU A C 1
ATOM 831 O O . LEU A 1 102 ? -6.565 8.307 -43.819 1.00 59.91 102 LEU A O 1
ATOM 835 N N . VAL A 1 103 ? -8.546 9.155 -43.183 1.00 59.84 103 VAL A N 1
ATOM 836 C CA . VAL A 1 103 ? -9.342 8.468 -44.217 1.00 59.84 103 VAL A CA 1
ATOM 837 C C . VAL A 1 103 ? -9.152 9.104 -45.596 1.00 59.84 103 VAL A C 1
ATOM 839 O O . VAL A 1 103 ? -9.078 8.392 -46.593 1.00 59.84 103 VAL A O 1
ATOM 842 N N . ALA A 1 104 ? -9.035 10.432 -45.667 1.00 63.41 104 ALA A N 1
ATOM 843 C CA . ALA A 1 104 ? -8.854 11.147 -46.930 1.00 63.41 104 ALA A CA 1
ATOM 844 C C . ALA A 1 104 ? -7.413 11.081 -47.479 1.00 63.41 104 ALA A C 1
ATOM 846 O O . ALA A 1 104 ? -7.181 11.501 -48.610 1.00 63.41 104 ALA A O 1
ATOM 847 N N . ASN A 1 105 ? -6.449 10.577 -46.694 1.00 60.09 105 ASN A N 1
ATOM 848 C CA . ASN A 1 105 ? -5.018 10.522 -47.026 1.00 60.09 105 ASN A CA 1
ATOM 849 C C . ASN A 1 105 ? -4.459 11.862 -47.558 1.00 60.09 105 ASN A C 1
ATOM 851 O O . ASN A 1 105 ? -3.607 11.896 -48.443 1.00 60.09 105 ASN A O 1
ATOM 855 N N . THR A 1 106 ? -4.953 12.980 -47.023 1.00 58.72 106 THR A N 1
ATOM 856 C CA . THR A 1 106 ? -4.562 14.345 -47.417 1.00 58.72 106 THR A CA 1
ATOM 857 C C . THR A 1 106 ? -3.422 14.910 -46.564 1.00 58.72 106 THR A C 1
ATOM 859 O O . THR A 1 106 ? -3.081 16.086 -46.673 1.00 58.72 106 THR A O 1
ATOM 862 N N . TYR A 1 107 ? -2.819 14.090 -45.698 1.00 62.28 107 TYR A N 1
ATOM 863 C CA . TYR A 1 107 ? -1.745 14.519 -44.809 1.00 62.28 107 TYR A CA 1
ATOM 864 C C . TYR A 1 107 ? -0.436 14.756 -45.582 1.00 62.28 107 TYR A C 1
ATOM 866 O O . TYR A 1 107 ? 0.116 13.850 -46.198 1.00 62.28 107 TYR A O 1
ATOM 874 N N . VAL A 1 108 ? 0.072 15.991 -45.514 1.00 57.72 108 VAL A N 1
ATOM 875 C CA . VAL A 1 108 ? 1.245 16.482 -46.271 1.00 57.72 108 VAL A CA 1
ATOM 876 C C . VAL A 1 108 ? 2.585 16.152 -45.574 1.00 57.72 108 VAL A C 1
ATOM 878 O O . VAL A 1 108 ? 3.659 16.487 -46.068 1.00 57.72 108 VAL A O 1
ATOM 881 N N . GLY A 1 109 ? 2.562 15.486 -44.414 1.00 62.66 109 GLY A N 1
ATOM 882 C CA . GLY A 1 109 ? 3.773 15.074 -43.696 1.00 62.66 109 GLY A CA 1
ATOM 883 C C . GLY A 1 109 ? 4.267 13.674 -44.080 1.00 62.66 109 GLY A C 1
ATOM 884 O O . GLY A 1 109 ? 3.537 12.865 -44.646 1.00 62.66 109 GLY A O 1
ATOM 885 N N . LYS A 1 110 ? 5.525 13.361 -43.738 1.00 64.00 110 LYS A N 1
ATOM 886 C CA . LYS A 1 110 ? 6.101 12.016 -43.920 1.00 64.00 110 LYS A CA 1
ATOM 887 C C . LYS A 1 110 ? 5.348 11.011 -43.040 1.00 64.00 110 LYS A C 1
ATOM 889 O O . LYS A 1 110 ? 5.587 10.956 -41.838 1.00 64.00 110 LYS A O 1
ATOM 894 N N . ILE A 1 111 ? 4.448 10.231 -43.634 1.00 71.75 111 ILE A N 1
ATOM 895 C CA . ILE A 1 111 ? 3.746 9.135 -42.956 1.00 71.75 111 ILE A CA 1
ATOM 896 C C . ILE A 1 111 ? 4.717 7.955 -42.823 1.00 71.75 111 ILE A C 1
ATOM 898 O O . ILE A 1 111 ? 5.224 7.447 -43.824 1.00 71.75 111 ILE A O 1
ATOM 902 N N . SER A 1 112 ? 4.987 7.527 -41.590 1.00 81.50 112 SER A N 1
ATOM 903 C CA . SER A 1 112 ? 5.67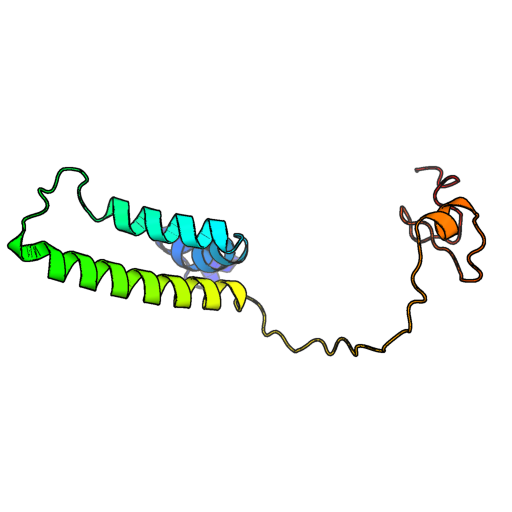3 6.268 -41.282 1.00 81.50 112 SER A CA 1
ATOM 904 C C . SER A 1 112 ? 4.655 5.191 -40.904 1.00 81.50 112 SER A C 1
ATOM 906 O O . SER A 1 112 ? 3.620 5.477 -40.301 1.00 81.50 112 SER A O 1
ATOM 908 N N . CYS A 1 113 ? 4.941 3.942 -41.261 1.00 82.75 113 CYS A N 1
ATOM 909 C CA . CYS A 1 113 ? 4.094 2.800 -40.946 1.00 82.75 113 CYS A CA 1
ATOM 910 C C . CYS A 1 113 ? 4.062 2.536 -39.437 1.00 82.75 113 CYS A C 1
ATOM 912 O O . CYS A 1 113 ? 5.110 2.336 -38.831 1.00 82.75 113 CYS A O 1
ATOM 914 N N . ILE A 1 114 ? 2.869 2.430 -38.847 1.00 83.81 114 ILE A N 1
ATOM 915 C CA . ILE A 1 114 ? 2.699 2.176 -37.402 1.00 83.81 114 ILE A CA 1
ATOM 916 C C . ILE A 1 114 ? 3.167 0.782 -36.955 1.00 83.81 114 ILE A C 1
ATOM 918 O O . ILE A 1 114 ? 3.268 0.521 -35.761 1.00 83.81 114 ILE A O 1
ATOM 922 N N . PHE A 1 115 ? 3.387 -0.136 -37.901 1.00 83.69 115 PHE A N 1
ATOM 923 C CA . PHE A 1 115 ? 3.748 -1.525 -37.612 1.00 83.69 115 PHE A CA 1
ATOM 924 C C . PHE A 1 115 ? 5.252 -1.793 -37.701 1.00 83.69 115 PHE A C 1
ATOM 926 O O . PHE A 1 115 ? 5.726 -2.746 -37.090 1.00 83.69 115 PHE A O 1
ATOM 933 N N . CYS A 1 116 ? 6.004 -1.008 -38.480 1.00 87.00 116 CYS A N 1
ATOM 934 C CA . CYS A 1 116 ? 7.435 -1.254 -38.698 1.00 87.00 116 CYS A CA 1
ATOM 935 C C . CYS A 1 116 ? 8.288 0.010 -38.883 1.00 87.00 116 CYS A C 1
ATOM 937 O O . CYS A 1 116 ? 9.450 -0.101 -39.273 1.00 87.00 116 CYS A O 1
ATOM 939 N N . ASP A 1 117 ? 7.716 1.197 -38.670 1.00 81.06 117 ASP A N 1
ATOM 940 C CA . ASP A 1 117 ? 8.371 2.510 -38.747 1.00 81.06 117 ASP A CA 1
ATOM 941 C C . ASP A 1 117 ? 9.045 2.848 -40.095 1.00 81.06 117 ASP A C 1
ATOM 943 O O . ASP A 1 117 ? 9.796 3.817 -40.215 1.00 81.06 117 ASP A O 1
ATOM 947 N N . ARG A 1 118 ? 8.749 2.088 -41.159 1.00 82.06 118 ARG A N 1
ATOM 948 C CA . ARG A 1 118 ? 9.238 2.340 -42.528 1.00 82.06 118 ARG A CA 1
ATOM 949 C C . ARG A 1 118 ? 8.320 3.313 -43.290 1.00 82.06 118 ARG A C 1
ATOM 951 O O . ARG A 1 118 ? 7.130 3.386 -42.982 1.00 82.06 118 ARG A O 1
ATOM 958 N N . PRO A 1 119 ? 8.825 4.043 -44.306 1.00 81.94 119 PRO A N 1
ATOM 959 C CA . PRO A 1 119 ? 8.041 5.026 -45.059 1.00 81.94 119 PRO A CA 1
ATOM 960 C C . PRO A 1 119 ? 7.108 4.348 -46.077 1.00 81.94 119 PRO A C 1
ATOM 962 O O . PRO A 1 119 ? 7.422 4.247 -47.261 1.00 81.94 119 PRO A O 1
ATOM 965 N N . HIS A 1 120 ? 5.966 3.851 -45.607 1.00 79.44 120 HIS A N 1
ATOM 966 C CA . HIS A 1 120 ? 4.870 3.342 -46.433 1.00 79.44 120 HIS A CA 1
ATOM 967 C C . HIS A 1 120 ? 3.525 3.479 -45.708 1.00 79.44 120 HIS A C 1
ATOM 969 O O . HIS A 1 120 ? 3.480 3.616 -44.485 1.00 79.44 120 HIS A O 1
ATOM 975 N N . SER A 1 121 ? 2.422 3.404 -46.460 1.00 78.25 121 SER A N 1
ATOM 976 C CA . SER A 1 121 ? 1.076 3.328 -45.877 1.00 78.25 121 SER A CA 1
ATOM 977 C C . SER A 1 121 ? 0.913 2.033 -45.087 1.00 78.25 121 SER A C 1
ATOM 979 O O . SER A 1 121 ? 1.143 0.956 -45.633 1.00 78.25 121 SER A O 1
ATOM 981 N N . SER A 1 122 ? 0.454 2.118 -43.836 1.00 81.19 122 SER A N 1
ATOM 982 C CA 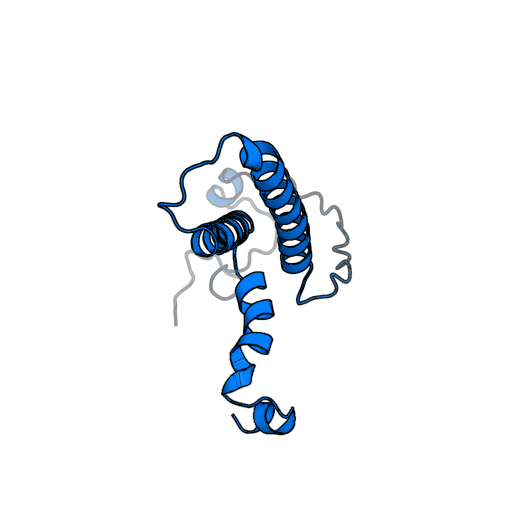. SER A 1 122 ? 0.258 0.962 -42.947 1.00 81.19 122 SER A CA 1
ATOM 983 C C . SER A 1 122 ? -0.634 -0.140 -43.543 1.00 81.19 122 SER A C 1
ATOM 985 O O . SER A 1 122 ? -0.510 -1.294 -43.148 1.00 81.19 122 SER A O 1
ATOM 987 N N . GLN A 1 123 ? -1.498 0.185 -44.515 1.00 76.25 123 GLN A N 1
ATOM 988 C CA . GLN A 1 123 ? -2.321 -0.789 -45.250 1.00 76.25 123 GLN A CA 1
ATOM 989 C C . GLN A 1 123 ? -1.507 -1.678 -46.203 1.00 76.25 123 GLN A C 1
ATOM 991 O O . GLN A 1 123 ? -1.880 -2.818 -46.454 1.00 76.25 123 GLN A O 1
ATOM 996 N N . ALA A 1 124 ? -0.391 -1.164 -46.721 1.00 76.12 124 ALA A N 1
ATOM 997 C CA . ALA A 1 124 ? 0.537 -1.880 -47.593 1.00 76.12 124 ALA A CA 1
ATOM 998 C C . ALA A 1 124 ? 1.663 -2.573 -46.801 1.00 76.12 124 ALA A C 1
ATOM 1000 O O . ALA A 1 124 ? 2.638 -3.044 -47.387 1.00 76.12 124 ALA A O 1
ATOM 1001 N N . CYS A 1 125 ? 1.560 -2.618 -45.467 1.00 84.12 125 CYS A N 1
ATOM 1002 C CA . CYS A 1 125 ? 2.552 -3.266 -44.621 1.00 84.12 125 CYS A CA 1
ATOM 1003 C C . CYS A 1 125 ? 2.416 -4.788 -44.729 1.00 84.12 125 CYS A C 1
ATOM 1005 O O . CYS A 1 125 ? 1.638 -5.421 -44.014 1.00 84.12 125 CYS A O 1
ATOM 1007 N N . GLN A 1 126 ? 3.200 -5.388 -45.616 1.00 80.31 126 GLN A N 1
ATOM 1008 C CA . GLN A 1 126 ? 3.304 -6.835 -45.712 1.00 80.31 126 GLN A CA 1
ATOM 1009 C C . GLN A 1 126 ? 4.178 -7.334 -44.554 1.00 80.31 126 GLN A C 1
ATOM 1011 O O . GLN A 1 126 ? 5.386 -7.098 -44.535 1.00 80.31 126 GLN A O 1
ATOM 1016 N N . LYS A 1 127 ? 3.551 -7.962 -43.551 1.00 61.44 127 LYS A N 1
ATOM 1017 C CA . LYS A 1 127 ? 4.262 -8.621 -42.447 1.00 61.44 127 LYS A CA 1
ATOM 1018 C C . LYS A 1 127 ? 5.266 -9.630 -43.020 1.00 61.44 127 LYS A C 1
ATOM 1020 O O . LYS A 1 127 ? 4.862 -10.543 -43.738 1.00 61.44 127 LYS A O 1
ATOM 1025 N N . MET A 1 128 ? 6.537 -9.470 -42.665 1.00 49.53 128 MET A N 1
ATOM 1026 C CA . MET A 1 128 ? 7.436 -10.598 -42.412 1.00 49.53 128 MET A CA 1
ATOM 1027 C C . MET A 1 128 ? 7.677 -10.646 -40.912 1.00 49.53 128 MET A C 1
ATOM 1029 O O . MET A 1 128 ? 7.870 -9.550 -40.336 1.00 49.53 128 MET A O 1
#

Foldseek 3Di:
DVVCVVVVQDPVRVCVVCVLVVLLPDDLVRLLVVLVVVVVVVDDPPDPPPVVCVVVVVVVVVVSNVVSVVVSVCSPCPPDPPPVPPPPPPVPVPPPPDVVCVVVVVDPDQDAAPPPRHRDDVVPDDDD

Organism: Trichonephila clavata (NCBI:txid2740835)

pLDDT: mean 73.64, std 13.9, range [42.44, 91.12]

Secondary structure (DSSP, 8-state):
-HHHHHTT--TTTHHHHHHHHHHHTS-HHHHHHHHHHHHHHHS-TT----GGGHHHHHHHHHHHHHHHHHHHHHHHT-SS------------------HHHHHTT---S-PPPTTT-SSS-GGG----

Radius of gyration: 25.74 Å; chains: 1; bounding box: 46×39×72 Å